Protein AF-A0A136N3J7-F1 (afdb_monomer_lite)

Sequence (84 aa):
MKRFIIAFLVIVALVMIFVPDISAQCPMCKMTVETNLKEGGSAGRGINRGILYLLAMPYICVGTIYYIWKKNNKQGHDDNEITQ

Radius of gyration: 21.16 Å; chains: 1; bounding box: 50×30×55 Å

Structure (mmCIF, N/CA/C/O backbone):
data_AF-A0A136N3J7-F1
#
_entry.id   AF-A0A136N3J7-F1
#
loop_
_atom_site.group_PDB
_atom_site.id
_atom_site.type_symbol
_atom_site.label_atom_id
_atom_site.label_alt_id
_atom_site.label_comp_id
_atom_site.label_asym_id
_atom_site.label_entity_id
_atom_site.label_seq_id
_atom_site.pdbx_PDB_ins_code
_atom_site.Cartn_x
_atom_si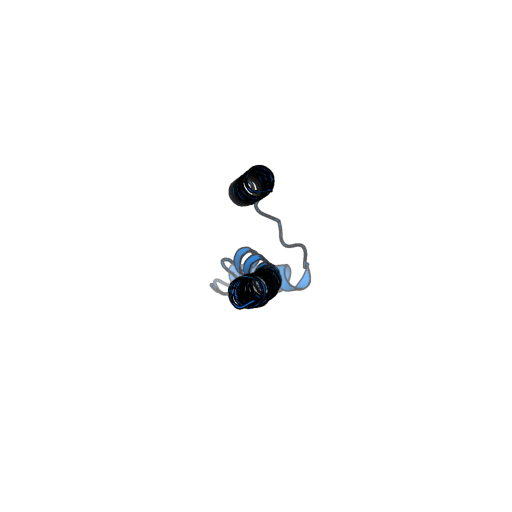te.Cartn_y
_atom_site.Cartn_z
_atom_site.occupancy
_atom_site.B_iso_or_equiv
_atom_site.auth_seq_id
_atom_site.auth_comp_id
_atom_site.auth_asym_id
_atom_site.auth_atom_id
_atom_site.pdbx_PDB_model_num
ATOM 1 N N . MET A 1 1 ? -12.076 12.218 18.673 1.00 60.47 1 MET A N 1
ATOM 2 C CA . MET A 1 1 ? -12.068 11.125 17.666 1.00 60.47 1 MET A CA 1
ATOM 3 C C . MET A 1 1 ? -12.060 11.6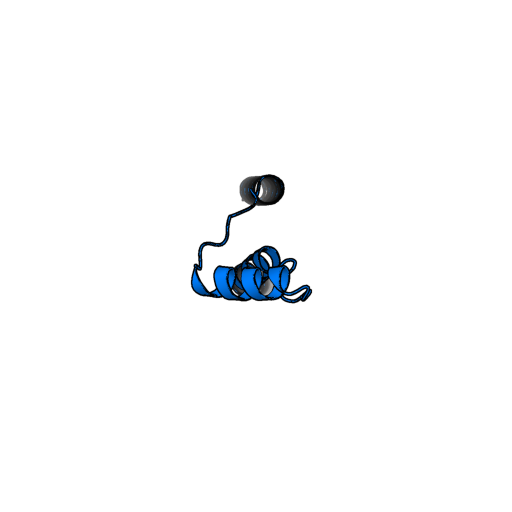17 16.218 1.00 60.47 1 MET A C 1
ATOM 5 O O . MET A 1 1 ? -11.172 11.213 15.484 1.00 60.47 1 MET A O 1
ATOM 9 N N . LYS A 1 2 ? -12.960 12.522 15.795 1.00 65.69 2 LYS A N 1
ATOM 10 C CA . LYS A 1 2 ? -13.012 13.023 14.400 1.00 65.69 2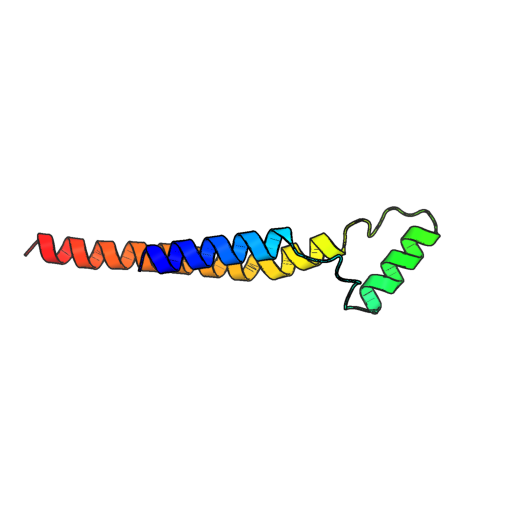 LYS A CA 1
ATOM 11 C C . LYS A 1 2 ? -11.689 13.641 13.903 1.00 65.69 2 LYS A C 1
ATOM 13 O O . LYS A 1 2 ? -11.269 13.356 12.793 1.00 65.69 2 LYS A O 1
ATOM 18 N N . ARG A 1 3 ? -10.983 14.393 14.760 1.00 77.31 3 ARG A N 1
ATOM 19 C CA . ARG A 1 3 ? -9.655 14.970 14.456 1.00 77.31 3 ARG A CA 1
ATOM 20 C C . ARG A 1 3 ? -8.568 13.913 14.203 1.00 77.31 3 ARG A C 1
ATOM 22 O O . ARG A 1 3 ? -7.761 14.090 13.303 1.00 77.31 3 ARG A O 1
ATOM 29 N N . PHE A 1 4 ? -8.594 12.797 14.935 1.00 84.50 4 PHE A N 1
ATOM 30 C CA . PHE A 1 4 ? -7.662 11.680 14.727 1.00 84.50 4 PHE A CA 1
ATOM 31 C C . PHE A 1 4 ? -7.967 10.904 13.442 1.00 84.50 4 PHE A C 1
ATOM 33 O O . PHE A 1 4 ? -7.045 10.493 12.750 1.00 84.50 4 PHE A O 1
ATOM 40 N N . ILE A 1 5 ? -9.249 10.758 13.085 1.00 88.25 5 ILE A N 1
ATOM 41 C CA . ILE A 1 5 ? -9.661 10.135 11.817 1.00 88.25 5 ILE A CA 1
ATOM 42 C C . ILE A 1 5 ? -9.201 10.989 10.631 1.00 88.25 5 ILE A C 1
ATOM 44 O O . ILE A 1 5 ? -8.646 10.458 9.677 1.00 88.25 5 ILE A O 1
ATOM 48 N N . ILE A 1 6 ? -9.383 12.311 10.707 1.00 91.38 6 ILE A N 1
ATOM 49 C CA . ILE A 1 6 ? -8.927 13.236 9.661 1.00 91.38 6 ILE A CA 1
ATOM 50 C C . ILE A 1 6 ? -7.400 13.181 9.529 1.00 91.38 6 ILE A C 1
ATOM 52 O O . ILE A 1 6 ? -6.899 13.042 8.419 1.00 91.38 6 ILE A O 1
ATOM 56 N N . ALA A 1 7 ? -6.663 13.211 10.643 1.00 92.06 7 ALA A N 1
ATOM 57 C CA . ALA A 1 7 ? -5.205 13.089 10.623 1.00 92.06 7 ALA A CA 1
ATOM 58 C C . ALA A 1 7 ? -4.739 11.759 10.003 1.00 92.06 7 ALA A C 1
ATOM 60 O O . ALA A 1 7 ? -3.838 11.755 9.170 1.00 92.06 7 ALA A O 1
ATOM 61 N N . PHE A 1 8 ? -5.391 10.644 10.344 1.00 91.31 8 PHE A N 1
ATOM 62 C CA . PHE A 1 8 ? -5.100 9.336 9.755 1.00 91.31 8 PHE A CA 1
ATOM 63 C C . PHE A 1 8 ? -5.349 9.314 8.240 1.00 91.31 8 PHE A C 1
ATOM 65 O O . PHE A 1 8 ? -4.489 8.869 7.487 1.00 91.31 8 PHE A O 1
ATOM 72 N N . LEU A 1 9 ? -6.485 9.848 7.777 1.00 92.25 9 LEU A N 1
ATOM 73 C CA . LEU A 1 9 ? -6.804 9.928 6.347 1.00 92.25 9 LEU A CA 1
ATOM 74 C C . LEU A 1 9 ? -5.807 10.802 5.575 1.00 92.25 9 LEU A C 1
ATOM 76 O O . LEU A 1 9 ? -5.398 10.433 4.478 1.00 92.25 9 LEU A O 1
ATOM 80 N N . VAL A 1 10 ? -5.381 11.927 6.157 1.00 93.56 10 VAL A N 1
ATOM 81 C CA . VAL A 1 10 ? -4.366 12.812 5.565 1.00 93.56 10 VAL A CA 1
ATOM 82 C C . VAL A 1 10 ? -3.013 12.106 5.461 1.00 93.56 10 VAL A C 1
ATOM 84 O O . VAL A 1 10 ? -2.366 12.192 4.421 1.00 93.56 10 VAL A O 1
ATOM 87 N N . ILE A 1 11 ? -2.607 11.360 6.492 1.00 92.06 11 ILE A N 1
ATOM 88 C CA . ILE A 1 11 ? -1.368 10.569 6.478 1.00 92.06 11 ILE A CA 1
ATOM 89 C C . ILE A 1 11 ? -1.425 9.485 5.397 1.00 92.06 11 ILE A C 1
ATOM 91 O O . ILE A 1 11 ? -0.480 9.345 4.627 1.00 92.06 11 ILE A O 1
ATOM 95 N N . VAL A 1 12 ? -2.538 8.754 5.286 1.00 89.25 12 VAL A N 1
ATOM 96 C CA . VAL A 1 12 ? -2.724 7.732 4.242 1.00 89.25 12 VAL A CA 1
ATOM 97 C C . VAL A 1 12 ? -2.667 8.348 2.840 1.00 89.25 12 VAL A C 1
ATOM 99 O O . VAL A 1 12 ? -2.011 7.798 1.956 1.00 89.25 12 VAL A O 1
ATOM 102 N N . ALA A 1 13 ? -3.302 9.506 2.636 1.00 88.75 13 ALA A N 1
ATOM 103 C CA . ALA A 1 13 ? -3.259 10.223 1.364 1.00 88.75 13 ALA A CA 1
ATOM 104 C C . ALA A 1 13 ? -1.835 10.685 1.009 1.00 88.75 13 ALA A C 1
ATOM 106 O O . ALA A 1 13 ? -1.401 10.517 -0.127 1.00 88.75 13 ALA A O 1
ATOM 107 N N . LEU A 1 14 ? -1.082 11.200 1.985 1.00 88.81 14 LEU A N 1
ATOM 108 C CA . LEU A 1 14 ? 0.324 11.574 1.817 1.00 88.81 14 LEU A CA 1
ATOM 109 C C . LEU A 1 14 ? 1.195 10.373 1.437 1.00 88.81 14 LEU A C 1
ATOM 111 O O . LEU A 1 14 ? 1.968 10.456 0.488 1.00 88.81 14 LEU A O 1
ATOM 115 N N . VAL A 1 15 ? 1.035 9.238 2.120 1.00 84.94 15 VAL A N 1
ATOM 116 C CA . VAL A 1 15 ? 1.782 8.009 1.809 1.00 84.94 15 VAL A CA 1
ATOM 117 C C . VAL A 1 15 ? 1.486 7.519 0.388 1.00 84.94 15 VAL A C 1
ATOM 119 O O . VAL A 1 15 ? 2.410 7.114 -0.308 1.00 84.94 15 VAL A O 1
ATOM 122 N N . MET A 1 16 ? 0.235 7.613 -0.076 1.00 79.31 16 MET A N 1
ATOM 123 C CA . MET A 1 16 ? -0.153 7.254 -1.450 1.00 79.31 16 MET A CA 1
ATOM 124 C C . MET A 1 16 ? 0.491 8.147 -2.522 1.00 79.31 16 MET A C 1
ATOM 126 O O . MET A 1 16 ? 0.793 7.664 -3.611 1.00 79.31 16 MET A O 1
ATOM 130 N N . ILE A 1 17 ? 0.709 9.435 -2.234 1.00 82.50 17 ILE A N 1
ATOM 131 C CA . ILE A 1 17 ? 1.345 10.381 -3.169 1.00 82.50 17 ILE A CA 1
ATOM 132 C C . ILE A 1 17 ? 2.848 10.097 -3.305 1.00 82.50 17 ILE A C 1
ATOM 134 O O . ILE A 1 17 ? 3.410 10.264 -4.384 1.00 82.50 17 ILE A O 1
ATOM 138 N N . PHE A 1 18 ? 3.489 9.640 -2.228 1.00 76.62 18 PHE A N 1
ATOM 139 C CA . PHE A 1 18 ? 4.934 9.416 -2.158 1.00 76.62 18 PHE A CA 1
ATOM 140 C C . PHE A 1 18 ? 5.344 7.942 -2.287 1.00 76.62 18 PHE A C 1
ATOM 142 O O . PHE A 1 18 ? 6.417 7.575 -1.815 1.00 76.62 18 PHE A O 1
ATOM 149 N N . VAL A 1 19 ? 4.535 7.081 -2.917 1.00 67.31 19 VAL A N 1
ATOM 150 C CA . VAL A 1 19 ? 4.938 5.686 -3.171 1.00 67.31 19 VAL A CA 1
ATOM 151 C C . VAL A 1 19 ? 6.072 5.675 -4.209 1.00 67.31 19 VAL A C 1
ATOM 153 O O . VAL A 1 19 ? 5.810 5.994 -5.371 1.00 67.31 19 VAL A O 1
ATOM 156 N N . PRO A 1 20 ? 7.322 5.324 -3.838 1.00 66.56 20 PRO A N 1
ATOM 157 C CA . PRO A 1 20 ? 8.402 5.203 -4.811 1.00 66.56 20 PRO A CA 1
ATOM 158 C C . PRO A 1 20 ? 8.117 4.043 -5.770 1.00 66.56 20 PRO A C 1
ATOM 160 O O . PRO A 1 20 ? 7.384 3.113 -5.423 1.00 66.56 20 PRO A O 1
ATOM 163 N N . ASP A 1 21 ? 8.738 4.052 -6.953 1.00 60.50 21 ASP A N 1
ATOM 164 C CA . ASP A 1 21 ? 8.744 2.893 -7.848 1.00 60.50 21 ASP A CA 1
ATOM 165 C C . ASP A 1 21 ? 9.453 1.725 -7.153 1.00 60.50 21 ASP A C 1
ATOM 167 O O . ASP A 1 21 ? 10.676 1.571 -7.186 1.00 60.50 21 ASP A O 1
ATOM 171 N N . ILE A 1 22 ? 8.664 0.908 -6.458 1.00 60.09 22 ILE A N 1
ATOM 172 C CA . ILE A 1 22 ? 9.148 -0.258 -5.736 1.00 60.09 22 ILE A CA 1
ATOM 173 C C . ILE A 1 22 ? 9.628 -1.246 -6.799 1.00 60.09 22 ILE A C 1
ATOM 175 O O . ILE A 1 22 ? 8.830 -1.880 -7.494 1.00 60.09 22 ILE A O 1
ATOM 179 N N . SER A 1 23 ? 10.946 -1.342 -6.967 1.00 57.50 23 SER A N 1
ATOM 180 C CA . SER A 1 23 ? 11.568 -2.388 -7.775 1.00 57.50 23 SER A CA 1
ATOM 181 C C . SER A 1 23 ? 11.083 -3.739 -7.244 1.00 57.50 23 SER A C 1
ATOM 183 O O . SER A 1 23 ? 11.159 -3.985 -6.041 1.00 57.50 23 SER A O 1
ATOM 185 N N . ALA A 1 24 ? 10.505 -4.570 -8.118 1.00 54.16 24 ALA A N 1
ATOM 186 C CA . ALA A 1 24 ? 9.733 -5.749 -7.726 1.00 54.16 24 ALA A CA 1
ATOM 187 C C . ALA A 1 24 ? 10.472 -6.624 -6.694 1.00 54.16 24 ALA A C 1
ATOM 189 O O . ALA A 1 24 ? 11.580 -7.091 -6.953 1.00 54.16 24 ALA A O 1
ATOM 190 N N . GLN A 1 25 ? 9.832 -6.873 -5.545 1.00 54.22 25 GLN A N 1
ATOM 191 C CA . GLN A 1 25 ? 10.392 -7.665 -4.439 1.00 54.22 25 GLN A CA 1
ATOM 192 C C . GLN A 1 25 ? 10.245 -9.188 -4.623 1.00 54.22 25 GLN A C 1
ATOM 194 O O . GLN A 1 25 ? 10.622 -9.961 -3.747 1.00 54.22 25 GLN A O 1
ATOM 199 N N . CYS A 1 26 ? 9.734 -9.647 -5.768 1.00 65.62 26 CYS A N 1
ATOM 200 C CA . CYS A 1 26 ? 9.682 -11.068 -6.107 1.00 65.62 26 CYS A CA 1
ATOM 201 C C . CYS A 1 26 ? 10.527 -11.331 -7.366 1.00 65.62 26 CYS A C 1
ATOM 203 O O . CYS A 1 26 ? 10.093 -10.979 -8.469 1.00 65.62 26 CYS A O 1
ATOM 205 N N . PRO A 1 27 ? 11.711 -11.964 -7.241 1.00 60.88 27 PRO A N 1
ATOM 206 C CA . PRO A 1 27 ? 12.614 -12.194 -8.373 1.00 60.88 27 PRO A CA 1
ATOM 207 C C . PRO A 1 27 ? 11.996 -13.094 -9.458 1.00 60.88 27 PRO A C 1
ATOM 209 O O . PRO A 1 27 ? 12.325 -12.951 -10.633 1.00 60.88 27 PRO A O 1
ATOM 212 N N . MET A 1 28 ? 11.038 -13.953 -9.090 1.00 58.59 28 MET A N 1
ATOM 213 C CA . MET A 1 28 ? 10.375 -14.889 -10.007 1.00 58.59 28 MET A CA 1
ATOM 214 C C . MET A 1 28 ? 9.393 -14.200 -10.973 1.00 58.59 28 MET A C 1
ATOM 216 O O . MET A 1 28 ? 9.434 -14.437 -12.183 1.00 58.59 28 MET A O 1
ATOM 220 N N . CYS A 1 29 ? 8.549 -13.291 -10.469 1.00 67.69 29 CYS A N 1
ATOM 221 C CA . CYS A 1 29 ? 7.614 -12.531 -11.307 1.00 67.69 29 CYS A CA 1
ATOM 222 C C . CYS A 1 29 ? 8.347 -11.489 -12.163 1.00 67.69 29 CYS A C 1
ATOM 224 O O . CYS A 1 29 ? 7.946 -11.228 -13.294 1.00 67.69 29 CYS A O 1
ATOM 226 N N . LYS A 1 30 ? 9.452 -10.929 -11.648 1.00 68.31 30 LYS A N 1
ATOM 227 C CA . LYS A 1 30 ? 10.291 -9.965 -12.367 1.00 68.31 30 LYS A CA 1
ATOM 228 C C . LYS A 1 30 ? 10.981 -10.597 -13.577 1.00 68.31 30 LYS A C 1
ATOM 230 O O . LYS A 1 30 ? 10.894 -10.045 -14.665 1.00 68.31 30 LYS A O 1
ATOM 235 N N . MET A 1 31 ? 11.609 -11.763 -13.406 1.00 67.25 31 MET A N 1
ATOM 236 C CA . MET A 1 31 ? 12.350 -12.430 -14.482 1.00 67.25 31 MET A CA 1
ATOM 237 C C . MET A 1 31 ? 11.443 -12.816 -15.655 1.00 67.25 31 MET A C 1
ATOM 239 O O . MET A 1 31 ? 11.789 -12.548 -16.799 1.00 67.25 31 MET A O 1
ATOM 243 N N . THR A 1 32 ? 10.259 -13.365 -15.367 1.00 71.06 32 THR A N 1
ATOM 244 C CA . THR A 1 32 ? 9.283 -13.763 -16.398 1.00 71.06 32 THR A CA 1
ATOM 245 C C . THR A 1 32 ? 8.745 -12.555 -17.169 1.00 71.06 32 THR A C 1
ATOM 247 O O . THR A 1 32 ? 8.557 -12.617 -18.380 1.00 71.06 32 THR A O 1
ATOM 250 N N . VAL A 1 33 ? 8.511 -11.429 -16.491 1.00 72.94 33 VAL A N 1
ATOM 251 C CA . VAL A 1 33 ? 8.072 -10.189 -17.146 1.00 72.94 33 VAL A CA 1
ATOM 252 C C . VAL A 1 33 ? 9.198 -9.561 -17.967 1.00 72.94 33 VAL A C 1
ATOM 254 O O . VAL A 1 33 ? 8.962 -9.119 -19.088 1.00 72.94 33 VAL A O 1
ATOM 257 N N . GLU A 1 34 ? 10.427 -9.545 -17.451 1.00 71.38 34 GLU A N 1
ATOM 258 C CA . GLU A 1 34 ? 11.579 -9.011 -18.179 1.00 71.38 34 GLU A CA 1
ATOM 259 C C . GLU A 1 34 ? 11.914 -9.827 -19.431 1.00 71.38 34 GLU A C 1
ATOM 261 O O . GLU A 1 34 ? 12.264 -9.226 -20.444 1.00 71.38 34 GLU A O 1
ATOM 266 N N . THR A 1 35 ? 11.785 -11.160 -19.409 1.00 72.88 35 THR A N 1
ATOM 267 C CA . THR A 1 35 ? 11.969 -11.987 -20.614 1.00 72.88 35 THR A CA 1
ATOM 268 C C . THR A 1 35 ? 10.877 -11.723 -21.647 1.00 72.88 35 THR A C 1
ATOM 270 O O . THR A 1 35 ? 11.200 -11.451 -22.799 1.00 72.88 35 THR A O 1
ATOM 273 N N . ASN A 1 36 ? 9.607 -11.665 -21.229 1.00 75.06 36 ASN A N 1
ATOM 274 C CA . ASN A 1 36 ? 8.489 -11.348 -22.127 1.00 75.06 36 ASN A CA 1
ATOM 275 C C . ASN A 1 36 ? 8.628 -9.959 -22.772 1.00 75.06 36 ASN A C 1
ATOM 277 O O . ASN A 1 36 ? 8.365 -9.809 -23.961 1.00 75.06 36 ASN A O 1
ATOM 281 N N . LEU A 1 37 ? 9.067 -8.944 -22.019 1.00 77.88 37 LEU A N 1
ATOM 282 C CA . LEU A 1 37 ? 9.295 -7.596 -22.552 1.00 77.88 37 LEU A CA 1
ATOM 283 C C . LEU A 1 37 ? 10.499 -7.537 -23.505 1.00 77.88 37 LEU A C 1
ATOM 285 O O . LEU A 1 37 ? 10.445 -6.827 -24.508 1.00 77.88 37 LEU A O 1
ATOM 289 N N . LYS A 1 38 ? 11.578 -8.280 -23.215 1.00 75.69 38 LYS A N 1
ATOM 290 C CA . LYS A 1 38 ? 12.773 -8.358 -24.078 1.00 75.69 38 LYS A CA 1
ATOM 291 C C . LYS A 1 38 ? 12.498 -9.064 -25.405 1.00 75.69 38 LYS A C 1
ATOM 293 O O . LYS A 1 38 ? 13.098 -8.698 -26.408 1.00 75.69 38 LYS A O 1
ATOM 298 N N . GLU A 1 39 ? 11.575 -10.019 -25.422 1.00 81.56 39 GLU A N 1
ATOM 299 C CA . GLU A 1 39 ? 11.124 -10.721 -26.632 1.00 81.56 39 GLU A CA 1
ATOM 300 C C . GLU A 1 39 ? 10.064 -9.931 -27.432 1.00 81.56 39 GLU A C 1
ATOM 302 O O . GLU A 1 39 ? 9.521 -10.430 -28.413 1.00 81.56 39 GLU A O 1
ATOM 307 N N . GLY A 1 40 ? 9.773 -8.681 -27.043 1.00 77.62 40 GLY A N 1
ATOM 308 C CA . GLY A 1 40 ? 8.814 -7.804 -27.727 1.00 77.62 40 GLY A CA 1
ATOM 309 C C . GLY A 1 40 ? 7.357 -7.989 -27.287 1.00 77.62 40 GLY A C 1
ATOM 310 O O . GLY A 1 40 ? 6.459 -7.330 -27.814 1.00 77.62 40 GLY A O 1
ATOM 311 N N . GLY A 1 41 ? 7.104 -8.848 -26.300 1.00 74.38 41 GLY A N 1
ATOM 312 C CA . GLY A 1 41 ? 5.798 -9.028 -25.681 1.00 74.38 41 GLY A CA 1
ATOM 313 C C . GLY A 1 41 ? 5.404 -7.842 -24.798 1.00 74.38 41 GLY A C 1
ATOM 314 O O . GLY A 1 41 ? 6.232 -7.143 -24.225 1.00 74.38 41 GLY A O 1
ATOM 315 N N . SER A 1 42 ? 4.102 -7.595 -24.653 1.00 73.44 42 SER A N 1
ATOM 316 C CA . SER A 1 42 ? 3.574 -6.545 -23.766 1.00 73.44 42 SER A CA 1
ATOM 317 C C . SER A 1 42 ? 3.185 -7.048 -22.375 1.00 73.44 42 SER A C 1
ATOM 319 O O . SER A 1 42 ? 2.763 -6.249 -21.532 1.00 73.44 42 SER A O 1
ATOM 321 N N . ALA A 1 43 ? 3.273 -8.361 -22.156 1.00 63.97 43 ALA A N 1
ATOM 322 C CA . ALA A 1 43 ? 2.867 -9.021 -20.928 1.00 63.97 43 ALA A CA 1
ATOM 323 C C . ALA A 1 43 ? 3.786 -8.601 -19.771 1.00 63.97 43 ALA A C 1
ATOM 325 O O . ALA A 1 43 ? 4.996 -8.798 -19.815 1.00 63.97 43 ALA A O 1
ATOM 326 N N . GLY A 1 44 ? 3.198 -7.986 -18.741 1.00 64.25 44 GLY A N 1
ATOM 327 C CA . GLY A 1 44 ? 3.913 -7.536 -17.544 1.00 64.25 44 GLY A CA 1
ATOM 328 C C . GLY A 1 44 ? 4.158 -6.028 -17.437 1.00 64.25 44 GLY A C 1
ATOM 329 O O . GLY A 1 44 ? 4.616 -5.565 -16.387 1.00 64.25 44 GLY A O 1
ATOM 330 N N . ARG A 1 45 ? 3.765 -5.225 -18.441 1.00 68.69 45 ARG A N 1
ATOM 331 C CA . ARG A 1 45 ? 3.649 -3.767 -18.258 1.00 68.69 45 ARG A CA 1
ATOM 332 C C . ARG A 1 45 ? 2.662 -3.471 -17.122 1.00 68.69 45 ARG A C 1
ATOM 334 O O . ARG A 1 45 ? 1.480 -3.771 -17.228 1.00 68.69 45 ARG A O 1
ATOM 341 N N . GLY A 1 46 ? 3.155 -2.883 -16.032 1.00 71.25 46 GLY A N 1
ATOM 342 C CA . GLY A 1 46 ? 2.331 -2.466 -14.892 1.00 71.25 46 GLY A CA 1
ATOM 343 C C . GLY A 1 46 ? 2.111 -3.514 -13.793 1.00 71.25 46 GLY A C 1
ATOM 344 O O . GLY A 1 46 ? 1.299 -3.267 -12.902 1.00 71.25 46 GLY A O 1
ATOM 345 N N . ILE A 1 47 ? 2.839 -4.640 -13.785 1.00 69.19 47 ILE A N 1
ATOM 346 C CA . ILE A 1 47 ? 2.654 -5.701 -12.773 1.00 69.19 47 ILE A CA 1
ATOM 347 C C . ILE A 1 47 ? 2.851 -5.208 -11.327 1.00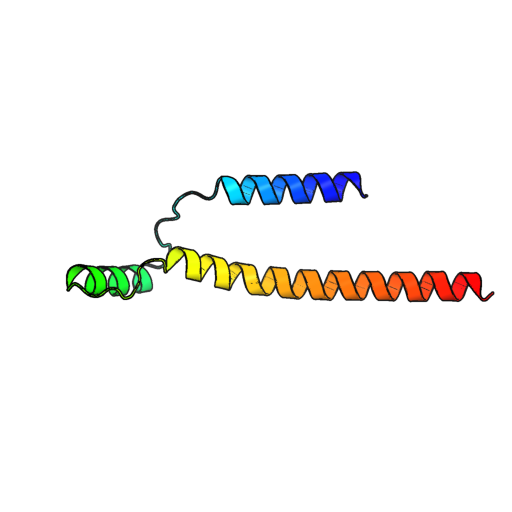 69.19 47 ILE A C 1
ATOM 349 O O . ILE A 1 47 ? 2.128 -5.633 -10.430 1.00 69.19 47 ILE A O 1
ATOM 353 N N . ASN A 1 48 ? 3.747 -4.238 -11.103 1.00 69.12 48 ASN A N 1
ATOM 354 C CA . ASN A 1 48 ? 3.972 -3.636 -9.781 1.00 69.12 48 ASN A CA 1
ATOM 355 C C . ASN A 1 48 ? 2.719 -2.926 -9.251 1.00 69.12 48 ASN A C 1
ATOM 357 O O . ASN A 1 48 ? 2.415 -3.012 -8.063 1.00 69.12 48 ASN A O 1
ATOM 361 N N . ARG A 1 49 ? 1.947 -2.278 -10.138 1.00 72.75 49 ARG A N 1
ATOM 362 C CA . ARG A 1 49 ? 0.651 -1.696 -9.767 1.00 72.75 49 ARG A CA 1
ATOM 363 C C . ARG A 1 49 ? -0.342 -2.804 -9.428 1.00 72.75 49 ARG A C 1
ATOM 365 O O . ARG A 1 49 ? -1.022 -2.702 -8.417 1.00 72.75 49 ARG A O 1
ATOM 372 N N . GLY A 1 50 ? -0.370 -3.881 -10.215 1.00 72.12 50 GLY A N 1
ATOM 373 C CA . GLY A 1 50 ? -1.211 -5.053 -9.950 1.00 72.12 50 GLY A CA 1
ATOM 374 C C . GLY A 1 50 ? -0.968 -5.682 -8.572 1.00 72.12 50 GLY A C 1
ATOM 375 O O . GLY A 1 50 ? -1.923 -5.934 -7.844 1.00 72.12 50 GLY A O 1
ATOM 376 N N . ILE A 1 51 ? 0.295 -5.864 -8.170 1.00 75.69 51 ILE A N 1
ATOM 377 C CA . ILE A 1 51 ? 0.658 -6.402 -6.846 1.00 75.69 51 ILE A CA 1
ATOM 378 C C . ILE A 1 51 ? 0.159 -5.484 -5.722 1.00 75.69 51 ILE A C 1
ATOM 380 O O . ILE A 1 51 ? -0.429 -5.966 -4.755 1.00 75.69 51 ILE A O 1
ATOM 384 N N . LEU A 1 52 ? 0.337 -4.166 -5.859 1.00 75.56 52 LEU A N 1
ATOM 385 C CA . LEU A 1 52 ? -0.169 -3.198 -4.881 1.00 75.56 52 LEU A CA 1
ATOM 386 C C . LEU A 1 52 ? -1.701 -3.231 -4.774 1.00 75.56 52 LEU A C 1
ATOM 388 O O . LEU A 1 52 ? -2.223 -3.204 -3.663 1.00 75.56 52 LEU A O 1
ATOM 392 N N . TYR A 1 53 ? -2.421 -3.353 -5.894 1.00 77.81 53 TYR A N 1
ATOM 393 C CA . TYR A 1 53 ? -3.882 -3.502 -5.886 1.00 77.81 53 TYR A CA 1
ATOM 394 C C . TYR A 1 53 ? -4.329 -4.782 -5.173 1.00 77.81 53 TYR A C 1
ATOM 396 O O . TYR A 1 53 ? -5.228 -4.730 -4.335 1.00 77.81 53 TYR A O 1
ATOM 404 N N . LEU A 1 54 ? -3.683 -5.915 -5.464 1.00 80.31 54 LEU A N 1
ATOM 405 C CA . LEU A 1 54 ? -4.000 -7.204 -4.841 1.00 80.31 54 LEU A CA 1
ATOM 406 C C . LEU A 1 54 ? -3.703 -7.213 -3.339 1.00 80.31 54 LEU A C 1
ATOM 408 O O . LEU A 1 54 ? -4.474 -7.786 -2.575 1.00 80.31 54 LEU A O 1
ATOM 412 N N . LEU A 1 55 ? -2.624 -6.553 -2.906 1.00 78.88 55 LEU A N 1
ATOM 413 C CA . LEU A 1 55 ? -2.308 -6.398 -1.486 1.00 78.88 55 LEU A CA 1
ATOM 414 C C . LEU A 1 55 ? -3.266 -5.435 -0.781 1.00 78.88 55 LEU A C 1
ATOM 416 O O . LEU A 1 55 ? -3.645 -5.708 0.350 1.00 78.88 55 LEU A O 1
ATOM 420 N N . ALA A 1 56 ? -3.676 -4.333 -1.412 1.00 84.44 56 ALA A N 1
ATOM 421 C CA . ALA A 1 56 ? -4.552 -3.334 -0.794 1.00 84.44 56 ALA A CA 1
ATOM 422 C C . ALA A 1 56 ? -6.013 -3.802 -0.659 1.00 84.44 56 ALA A C 1
ATOM 424 O O . ALA A 1 56 ? -6.683 -3.476 0.324 1.00 84.44 56 ALA A O 1
ATOM 425 N N . MET A 1 57 ? -6.504 -4.579 -1.627 1.00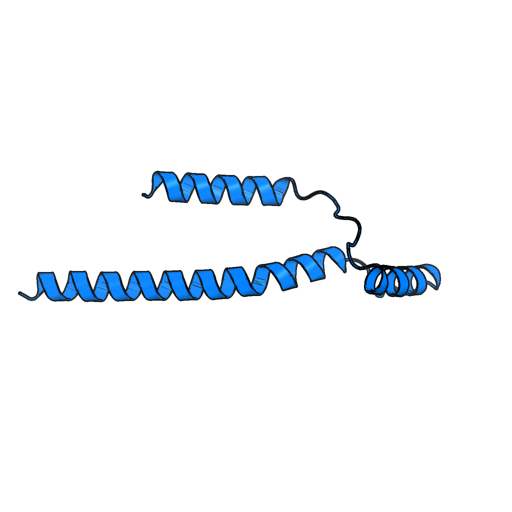 91.19 57 MET A N 1
ATOM 426 C CA . MET A 1 57 ? -7.894 -5.038 -1.706 1.00 91.19 57 MET A CA 1
ATOM 427 C C . MET A 1 57 ? -8.416 -5.733 -0.430 1.00 91.19 57 MET A C 1
ATOM 429 O O . MET A 1 57 ? -9.451 -5.290 0.075 1.00 91.19 57 MET A O 1
ATOM 433 N N . PRO A 1 58 ? -7.728 -6.727 0.174 1.00 88.00 58 PRO A N 1
ATOM 434 C CA . PRO A 1 58 ? -8.229 -7.385 1.382 1.00 88.00 58 PRO A CA 1
ATOM 435 C C . PRO A 1 58 ? -8.352 -6.434 2.580 1.00 88.00 58 PRO A C 1
ATOM 437 O O . PRO A 1 58 ? -9.327 -6.519 3.326 1.00 88.00 58 PRO A O 1
ATOM 440 N N . TYR A 1 59 ? -7.425 -5.486 2.753 1.00 88.75 59 TYR A N 1
ATOM 441 C CA . TYR A 1 59 ? -7.487 -4.527 3.864 1.00 88.75 59 TYR A CA 1
ATOM 442 C C . TYR A 1 59 ? -8.645 -3.543 3.710 1.00 88.75 59 TYR A C 1
ATOM 444 O O . TYR A 1 59 ? -9.329 -3.244 4.690 1.00 88.75 59 TYR A O 1
ATOM 452 N N . ILE A 1 60 ? -8.891 -3.065 2.486 1.00 92.00 60 ILE A N 1
ATOM 453 C CA . ILE A 1 60 ? -10.025 -2.183 2.194 1.00 92.00 60 ILE A CA 1
ATOM 454 C C . ILE A 1 60 ? -11.335 -2.939 2.423 1.00 92.00 60 ILE A C 1
ATOM 456 O O . ILE A 1 60 ? -12.197 -2.442 3.141 1.00 92.00 60 ILE A O 1
ATOM 460 N N . CYS A 1 61 ? -11.468 -4.160 1.893 1.00 93.19 61 CYS A N 1
ATOM 461 C CA . CYS A 1 61 ? -12.666 -4.979 2.076 1.00 93.19 61 CYS A CA 1
ATOM 462 C C . CYS A 1 61 ? -12.985 -5.218 3.557 1.00 93.19 61 CYS A C 1
ATOM 464 O O . CYS A 1 61 ? -14.100 -4.935 3.998 1.00 93.19 61 CYS A O 1
ATOM 466 N N . VAL A 1 62 ? -12.010 -5.683 4.344 1.00 94.19 62 VAL A N 1
ATOM 467 C CA . VAL A 1 62 ? -12.204 -5.936 5.781 1.00 94.19 62 VAL A CA 1
ATOM 468 C C . VAL A 1 62 ? -12.499 -4.637 6.536 1.00 94.19 62 VAL A C 1
ATOM 470 O O . VAL A 1 62 ? -13.415 -4.600 7.358 1.00 94.19 62 VAL A O 1
ATOM 473 N N . GLY A 1 63 ? -11.778 -3.553 6.233 1.00 93.44 63 GLY A N 1
ATOM 474 C CA . GLY A 1 63 ? -11.992 -2.243 6.849 1.00 93.44 63 GLY A CA 1
ATOM 475 C C . GLY A 1 63 ? -13.393 -1.684 6.589 1.00 93.44 63 GLY A C 1
ATOM 476 O O . GLY A 1 63 ? -14.040 -1.190 7.515 1.00 93.44 63 GLY A O 1
ATOM 477 N N . THR A 1 64 ? -13.897 -1.812 5.359 1.00 92.88 64 THR A N 1
ATOM 478 C CA . THR A 1 64 ? -15.253 -1.394 4.985 1.00 92.88 64 THR A CA 1
ATOM 479 C C . THR A 1 64 ? -16.312 -2.220 5.707 1.00 92.88 64 THR A C 1
ATOM 481 O O . THR A 1 64 ? -17.229 -1.641 6.289 1.00 92.88 64 THR A O 1
ATOM 484 N N . ILE A 1 65 ? -16.170 -3.549 5.736 1.00 94.50 65 ILE A N 1
ATOM 485 C CA . ILE A 1 65 ? -17.106 -4.438 6.444 1.00 94.50 65 ILE A CA 1
ATOM 486 C C . ILE A 1 65 ? -17.145 -4.091 7.938 1.00 94.50 65 ILE A C 1
ATOM 488 O O . ILE A 1 65 ? -18.223 -3.895 8.501 1.00 94.50 65 ILE A O 1
ATOM 492 N N . TYR A 1 66 ? -15.979 -3.937 8.570 1.00 94.00 66 TYR A N 1
ATOM 493 C CA . TYR A 1 66 ? -15.878 -3.553 9.978 1.00 94.00 66 TYR A CA 1
ATOM 494 C C . TYR A 1 66 ? -16.521 -2.187 10.260 1.00 94.00 66 TYR A C 1
ATOM 496 O O . TYR A 1 66 ? -17.243 -2.027 11.247 1.00 94.00 66 TYR A O 1
ATOM 504 N N . TYR A 1 67 ? -16.292 -1.195 9.393 1.00 90.88 67 TYR A N 1
ATOM 505 C CA . TYR A 1 67 ? -16.879 0.136 9.540 1.00 90.88 67 TYR A CA 1
ATOM 506 C C . TYR A 1 67 ? -18.411 0.108 9.455 1.00 90.88 67 TYR A C 1
ATOM 508 O O . TYR A 1 67 ? -19.076 0.722 10.294 1.00 90.88 67 TYR A O 1
ATOM 516 N N . ILE A 1 68 ? -18.969 -0.629 8.485 1.00 93.81 68 ILE A N 1
ATOM 517 C CA . ILE A 1 68 ? -20.421 -0.807 8.330 1.00 93.81 68 ILE A CA 1
ATOM 518 C C . ILE A 1 68 ? -21.002 -1.486 9.574 1.00 93.81 68 ILE A C 1
ATOM 520 O O . ILE A 1 68 ? -21.948 -0.965 10.163 1.00 93.81 68 ILE A O 1
ATOM 524 N N . TRP A 1 69 ? -20.399 -2.589 10.025 1.00 92.38 69 TRP A N 1
ATOM 525 C CA . TRP A 1 69 ? -20.853 -3.321 11.209 1.00 92.38 69 TRP A CA 1
ATOM 526 C C . TRP A 1 69 ? -20.857 -2.448 12.471 1.00 92.38 69 TRP A C 1
ATOM 528 O O . TRP A 1 69 ? -21.859 -2.365 13.181 1.00 92.38 69 TRP A O 1
ATOM 538 N N . LYS A 1 70 ? -19.770 -1.706 12.716 1.00 88.81 70 LYS A N 1
ATOM 539 C CA . LYS A 1 70 ? -19.668 -0.791 13.861 1.00 88.81 70 LYS A CA 1
ATOM 540 C C . LYS A 1 70 ? -20.716 0.323 13.818 1.00 88.81 70 LYS A C 1
ATOM 542 O O . LYS A 1 70 ? -21.198 0.743 14.870 1.00 88.81 70 LYS A O 1
ATOM 547 N N . LYS A 1 71 ? -21.038 0.841 12.629 1.00 85.50 71 LYS A N 1
ATOM 548 C CA . LYS A 1 71 ? -22.067 1.875 12.462 1.00 85.50 71 LYS A CA 1
ATOM 549 C C . LYS A 1 71 ? -23.460 1.316 12.768 1.00 85.50 71 LYS A C 1
ATOM 551 O O . LYS A 1 71 ? -24.196 1.956 13.511 1.00 85.50 71 LYS A O 1
ATOM 556 N N . ASN A 1 72 ? -23.767 0.121 12.266 1.00 84.69 72 ASN A N 1
ATOM 557 C CA . ASN A 1 72 ? -25.061 -0.531 12.473 1.00 84.69 72 ASN A CA 1
ATOM 558 C C . ASN A 1 72 ? -25.297 -0.891 13.951 1.00 84.69 72 ASN A C 1
ATOM 560 O O . ASN A 1 72 ? -26.387 -0.681 14.471 1.00 84.69 72 ASN A O 1
ATOM 564 N N . ASN A 1 73 ? -24.258 -1.345 14.661 1.00 76.00 73 ASN A N 1
ATOM 565 C CA . ASN A 1 73 ? -24.358 -1.652 16.093 1.00 76.00 73 ASN A CA 1
ATOM 566 C C . ASN A 1 73 ? -24.452 -0.411 16.991 1.00 76.00 73 ASN A C 1
ATOM 568 O O . ASN A 1 73 ? -25.004 -0.503 18.081 1.00 76.00 73 ASN A O 1
ATOM 572 N N . LYS A 1 74 ? -23.914 0.743 16.570 1.00 63.91 74 LYS A N 1
ATOM 573 C CA . LYS A 1 74 ? -24.109 2.003 17.306 1.00 63.91 74 LYS A CA 1
ATOM 574 C C . LYS A 1 74 ? -25.544 2.503 17.183 1.00 63.91 74 LYS A C 1
ATOM 576 O O . LYS A 1 74 ? -26.129 2.846 18.196 1.00 63.91 74 LYS A O 1
ATOM 581 N N . GLN A 1 75 ? -26.120 2.450 15.981 1.00 58.81 75 GLN A N 1
ATOM 582 C CA . GLN A 1 75 ? -27.530 2.799 15.779 1.00 58.81 75 GLN A CA 1
ATOM 583 C C . GLN A 1 75 ? -28.450 1.868 16.582 1.00 58.81 75 GLN A C 1
ATOM 585 O O . GLN A 1 75 ? -29.264 2.351 17.347 1.00 58.81 75 GLN A O 1
ATOM 590 N N . GLY A 1 76 ? -28.209 0.552 16.579 1.00 57.34 76 GLY A N 1
ATOM 591 C CA . GLY A 1 76 ? -28.998 -0.376 17.402 1.00 57.34 76 GLY A CA 1
ATOM 592 C C . GLY A 1 76 ? -28.876 -0.202 18.928 1.00 57.34 76 GLY A C 1
ATOM 593 O O . GLY A 1 76 ? -29.723 -0.718 19.651 1.00 57.34 76 GLY A O 1
ATOM 594 N N . HIS A 1 77 ? -27.853 0.486 19.446 1.00 55.06 77 HIS A N 1
ATOM 595 C CA . HIS A 1 77 ? -27.753 0.825 20.874 1.00 55.06 77 HIS A CA 1
ATOM 596 C C . HIS A 1 77 ? -28.439 2.163 21.177 1.00 55.06 77 HIS A C 1
ATOM 598 O O . HIS A 1 77 ? -29.202 2.243 22.134 1.00 55.06 77 HIS A O 1
ATOM 604 N N . ASP A 1 78 ? -28.243 3.159 20.310 1.00 55.97 78 ASP A N 1
ATOM 605 C CA . ASP A 1 78 ? -28.838 4.492 20.441 1.00 55.97 78 ASP A CA 1
ATOM 606 C C . ASP A 1 78 ? -30.377 4.453 20.219 1.00 55.97 78 ASP A C 1
ATOM 608 O O . ASP A 1 78 ? -31.121 5.164 20.890 1.00 55.97 78 ASP A O 1
ATOM 612 N N . ASP A 1 79 ? -30.886 3.568 19.350 1.00 58.66 79 ASP A N 1
ATOM 613 C CA . ASP A 1 79 ? -32.326 3.411 19.065 1.00 58.66 79 ASP A CA 1
ATOM 614 C C . ASP A 1 79 ? -33.091 2.716 20.219 1.00 58.66 79 ASP A C 1
ATOM 616 O O . ASP A 1 79 ? -34.276 2.978 20.451 1.00 58.66 79 ASP A O 1
ATOM 620 N N . ASN A 1 80 ? -32.412 1.844 20.976 1.00 57.91 80 ASN A N 1
ATOM 621 C CA . ASN A 1 80 ? -32.981 1.157 22.143 1.00 57.91 80 ASN A CA 1
ATOM 622 C C . ASN A 1 80 ? -32.977 2.027 23.412 1.00 57.91 80 ASN A C 1
ATOM 624 O O . ASN A 1 80 ? -33.769 1.767 24.312 1.00 57.91 80 ASN A O 1
ATOM 628 N N . GLU A 1 81 ? -32.127 3.054 23.487 1.00 55.84 81 GLU A N 1
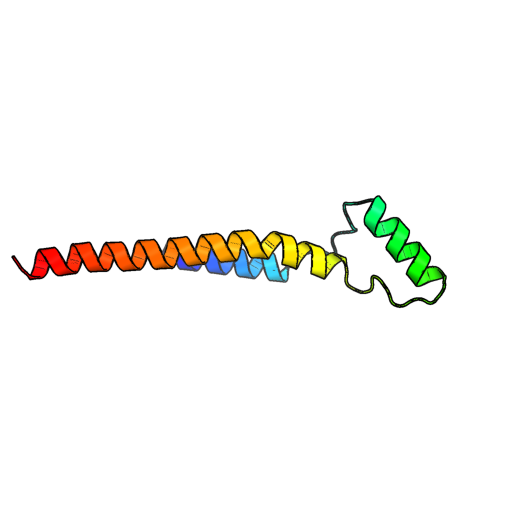ATOM 629 C CA . GLU A 1 81 ? -32.093 4.014 24.600 1.00 55.84 81 GLU A CA 1
ATOM 630 C C . GLU A 1 81 ? -33.156 5.122 24.436 1.00 55.84 81 GLU A C 1
ATOM 632 O O . GLU A 1 81 ? -33.648 5.651 25.424 1.00 55.84 81 GLU A O 1
ATOM 637 N N . ILE A 1 82 ? -33.578 5.430 23.201 1.00 58.34 82 ILE A N 1
ATOM 638 C CA . ILE A 1 82 ? -34.647 6.411 22.905 1.00 58.34 82 ILE A CA 1
ATOM 639 C C . ILE A 1 82 ? -36.061 5.803 23.046 1.00 58.34 82 ILE A C 1
ATOM 641 O O . ILE A 1 82 ? -37.041 6.535 23.175 1.00 58.34 82 ILE A O 1
ATOM 645 N N . THR A 1 83 ? -36.182 4.471 23.035 1.00 57.97 83 THR A N 1
ATOM 646 C CA . THR A 1 83 ? -37.469 3.754 23.175 1.00 57.97 83 THR A CA 1
ATOM 647 C C . THR A 1 83 ? -37.776 3.348 24.632 1.00 57.97 83 THR A C 1
ATOM 649 O O . THR A 1 83 ? -38.802 2.713 24.880 1.00 57.97 83 THR A O 1
ATOM 652 N N . GLN A 1 84 ? -36.919 3.709 25.601 1.00 47.38 84 GLN A N 1
ATOM 653 C CA . GLN A 1 84 ? -37.191 3.572 27.043 1.00 47.38 84 GLN A CA 1
ATOM 654 C C . GLN A 1 84 ? -37.628 4.892 27.680 1.00 47.38 84 GLN A C 1
ATOM 656 O O . GLN A 1 84 ? -37.022 5.938 27.365 1.00 47.38 84 GLN A O 1
#

Secondary structure (DSSP, 8-state):
-HHHHHHHHHHHHHHHHT------S-HHHHHHHHHHHHTT--TTTTHHHHHHHHHHHHHHHHHHHHHHHHHHHHHHHHHHHHT-

pLDDT: mean 75.44, std 12.98, range [47.38, 94.5]

Foldseek 3Di:
DVVVVVVVVVVVVVCVVPDPPPPDPDPVLVVVLVVCVVVVHPPPVCVSVVVVCVVVVVVVVVVVVVVVVVVVVVCVVVVVVVVD